Protein AF-A0A8J8ABH1-F1 (afdb_monomer_lite)

Radius of gyration: 17.3 Å; chains: 1; bounding box: 43×30×52 Å

Sequence (176 aa):
MVTNGGQYSLLEALLETPVPKLPVYLRQYRSQWDYTLGMSARYMHPLHEFNLDVFVRRVLNRLYLSESMVSRAEVPEDFESHEFFRVCLVSKEDIFLFKSITSMERVRDVEDLIALVETGLDYGIIIQELENQLSGDESLKDLIPLMMHRVGLLMEQIGTVKGLIHLREYLEENMG

Secondary structure (DSSP, 8-state):
-B-SHHHHHHHHHHHHS-BTTB----EEE--SS-SSS--EEEEE-SSSS-EEEEEBSEETTTEE--HHHHHT-B--GGGTT-SS----B--HHHHHHHHHHH--S-HHHHHHHHHHHHTT--HHHHHHHHHHHHHH-GGGGGGHHHHHHHHHHHHHHH---HHHHHHHHHHHHT--

pLDDT: mean 74.03, std 18.77, range [35.91, 97.56]

Foldseek 3Di:
DQADPVLVVVVVCVLCPQDVPWNWDDWDDDDPDPDDQKGWTWIAGPPDGDIDIDIHQAQVSAFGCDPLQVVQWAFPPVQPDDPRDGDTHTDLLVVLLSLLQPPPPDPVSLVSNLVSVVVPDDLVSNLVRVVVRCVVPVVNLVSLVSSLVSLVVNCVPPNDDVSSVVNNVSSVVSND

Structure (mmCIF, N/CA/C/O backbone):
data_AF-A0A8J8ABH1-F1
#
_entry.id   AF-A0A8J8ABH1-F1
#
loop_
_atom_site.group_PDB
_atom_site.id
_atom_site.type_symbol
_atom_site.label_atom_id
_atom_site.label_alt_id
_atom_site.label_comp_id
_atom_site.label_asym_id
_atom_site.label_entity_id
_atom_site.label_seq_id
_atom_site.pdbx_PDB_ins_code
_atom_site.Cartn_x
_atom_site.Cartn_y
_atom_site.Cartn_z
_atom_site.occupancy
_atom_site.B_iso_or_equiv
_atom_site.auth_seq_id
_atom_site.auth_comp_id
_atom_site.auth_asym_id
_atom_site.auth_atom_id
_atom_site.pdbx_PDB_model_num
ATOM 1 N N . MET A 1 1 ? 10.216 -4.978 -10.388 1.00 51.12 1 MET A N 1
ATOM 2 C CA . MET A 1 1 ? 11.001 -4.902 -9.137 1.00 51.12 1 MET A CA 1
ATOM 3 C C . MET A 1 1 ? 12.448 -4.555 -9.463 1.00 51.12 1 MET A C 1
ATOM 5 O O . MET A 1 1 ? 13.061 -5.271 -10.245 1.00 51.12 1 MET A O 1
ATOM 9 N N . VAL A 1 2 ? 12.976 -3.465 -8.896 1.00 54.38 2 VAL A N 1
ATOM 10 C CA . VAL A 1 2 ? 14.402 -3.096 -8.982 1.00 54.38 2 VAL A CA 1
ATOM 11 C C . VAL A 1 2 ? 15.119 -3.692 -7.772 1.00 54.38 2 VAL A C 1
ATOM 13 O O . VAL A 1 2 ? 14.764 -3.401 -6.632 1.00 54.38 2 VAL A O 1
ATOM 16 N N . THR A 1 3 ? 16.101 -4.558 -8.007 1.00 53.03 3 THR A N 1
ATOM 17 C CA . THR A 1 3 ? 16.731 -5.391 -6.964 1.00 53.03 3 THR A CA 1
ATOM 18 C C . THR A 1 3 ? 18.148 -4.954 -6.592 1.00 53.03 3 THR A C 1
ATOM 20 O O . THR A 1 3 ? 18.649 -5.330 -5.527 1.00 53.03 3 THR A O 1
ATOM 23 N N . ASN A 1 4 ? 18.795 -4.146 -7.438 1.00 60.09 4 ASN A N 1
ATOM 24 C CA . ASN A 1 4 ? 20.172 -3.693 -7.256 1.00 60.09 4 ASN A CA 1
ATOM 25 C C . ASN A 1 4 ? 20.439 -2.330 -7.926 1.00 60.09 4 ASN A C 1
ATOM 27 O O . ASN A 1 4 ? 19.623 -1.834 -8.703 1.00 60.09 4 ASN A O 1
ATOM 31 N N . GLY A 1 5 ? 21.604 -1.744 -7.627 1.00 54.66 5 GLY A N 1
ATOM 32 C CA . GLY A 1 5 ? 22.008 -0.426 -8.128 1.00 54.66 5 GLY A CA 1
ATOM 33 C C . GLY A 1 5 ? 22.188 -0.350 -9.649 1.00 54.66 5 GLY A C 1
ATOM 34 O O . GLY A 1 5 ? 21.877 0.677 -10.233 1.00 54.66 5 GLY A O 1
ATOM 35 N N . GLY A 1 6 ? 22.599 -1.436 -10.311 1.00 62.19 6 GLY A N 1
ATOM 36 C CA . GLY A 1 6 ? 22.716 -1.469 -11.775 1.00 62.19 6 GLY A CA 1
ATOM 37 C C . GLY A 1 6 ? 21.355 -1.406 -12.473 1.00 62.19 6 GLY A C 1
ATOM 38 O O . GLY A 1 6 ? 21.172 -0.628 -13.404 1.00 62.19 6 GLY A O 1
ATOM 39 N N . GLN A 1 7 ? 20.370 -2.162 -11.977 1.00 58.69 7 GLN A N 1
ATOM 40 C CA . GLN A 1 7 ? 18.984 -2.076 -12.452 1.00 58.69 7 GLN A CA 1
ATOM 41 C C . GLN A 1 7 ? 18.374 -0.698 -12.185 1.00 58.69 7 GLN A C 1
ATOM 43 O O . GLN A 1 7 ? 17.590 -0.215 -12.997 1.00 58.69 7 GLN A O 1
ATOM 48 N N . TYR A 1 8 ? 18.742 -0.061 -11.070 1.00 60.28 8 TYR A N 1
ATOM 49 C CA . TYR A 1 8 ? 18.328 1.307 -10.781 1.00 60.28 8 TYR A CA 1
ATOM 50 C C . TYR A 1 8 ? 18.911 2.292 -11.788 1.00 60.28 8 TYR A C 1
ATOM 52 O O . TYR A 1 8 ? 18.138 3.011 -12.399 1.00 60.28 8 TYR A O 1
ATOM 60 N N . SER A 1 9 ? 20.229 2.293 -12.009 1.00 60.75 9 SER A N 1
ATOM 61 C CA . SER A 1 9 ? 20.864 3.194 -12.979 1.00 60.75 9 SER A CA 1
ATOM 62 C C . SER A 1 9 ? 20.337 2.989 -14.395 1.00 60.75 9 SER A C 1
ATOM 64 O O . SER A 1 9 ? 20.240 3.935 -15.167 1.00 60.75 9 SER A O 1
ATOM 66 N N . LEU A 1 10 ? 19.951 1.762 -14.742 1.00 62.69 10 LEU A N 1
ATOM 67 C CA . LEU A 1 10 ? 19.335 1.476 -16.028 1.00 62.69 10 LEU A CA 1
ATOM 68 C C . LEU A 1 10 ? 17.893 1.978 -16.110 1.00 62.69 10 LEU A C 1
ATOM 70 O O . LEU A 1 10 ? 17.518 2.565 -17.117 1.00 62.69 10 LEU A O 1
ATOM 74 N N . LEU A 1 11 ? 17.096 1.791 -15.057 1.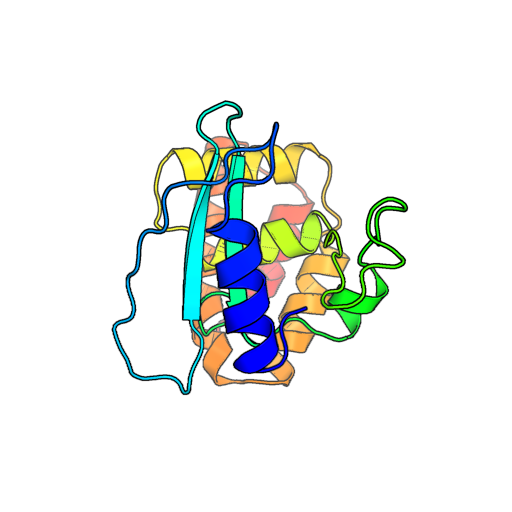00 62.41 11 LEU A N 1
ATOM 75 C CA . LEU A 1 11 ? 15.748 2.351 -14.975 1.00 62.41 11 LEU A CA 1
ATOM 76 C C . LEU A 1 11 ? 15.784 3.885 -14.966 1.00 62.41 11 LEU A C 1
ATOM 78 O O . LEU A 1 11 ? 15.003 4.521 -15.655 1.00 62.41 11 LEU A O 1
ATOM 82 N N . GLU A 1 12 ? 16.708 4.473 -14.217 1.00 59.22 12 GLU A N 1
ATOM 83 C CA . GLU A 1 12 ? 17.009 5.902 -14.192 1.00 59.22 12 GLU A CA 1
ATOM 84 C C . GLU A 1 12 ? 17.369 6.380 -15.598 1.00 59.22 12 GLU A C 1
ATOM 86 O O . GLU A 1 12 ? 16.707 7.277 -16.099 1.00 59.22 12 GLU A O 1
ATOM 91 N N . ALA A 1 13 ? 18.298 5.717 -16.290 1.00 61.91 13 ALA A N 1
ATOM 92 C CA . ALA A 1 13 ? 18.628 6.038 -17.673 1.00 61.91 13 ALA A CA 1
ATOM 93 C C . ALA A 1 13 ? 17.425 5.890 -18.616 1.00 61.91 13 ALA A C 1
ATOM 95 O O . ALA A 1 13 ? 17.228 6.745 -19.466 1.00 61.91 13 ALA A O 1
ATOM 96 N N . LEU A 1 14 ? 16.591 4.858 -18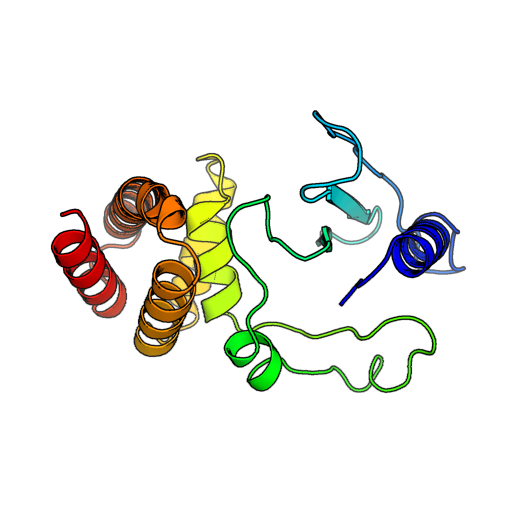.477 1.00 59.28 14 LEU A N 1
ATOM 97 C CA . LEU A 1 14 ? 15.385 4.666 -19.293 1.00 59.28 14 LEU A CA 1
ATOM 98 C C . LEU A 1 14 ? 14.327 5.749 -19.050 1.00 59.28 14 LEU A C 1
ATOM 100 O O . LEU A 1 14 ? 13.688 6.197 -19.996 1.00 59.28 14 LEU A O 1
ATOM 104 N N . LEU A 1 15 ? 14.147 6.163 -17.795 1.00 55.59 15 LEU A N 1
ATOM 105 C CA . LEU A 1 15 ? 13.189 7.195 -17.398 1.00 55.59 15 LEU A CA 1
ATOM 106 C C . LEU A 1 15 ? 13.722 8.615 -17.637 1.00 55.59 15 LEU A C 1
ATOM 108 O O . LEU A 1 15 ? 12.928 9.538 -17.748 1.00 55.59 15 LEU A O 1
ATOM 112 N N . GLU A 1 16 ? 15.042 8.805 -17.694 1.00 54.03 16 GLU A N 1
ATOM 113 C CA . GLU A 1 16 ? 15.710 10.088 -17.955 1.00 54.03 16 GLU A CA 1
ATOM 114 C C . GLU A 1 16 ? 16.199 10.229 -19.402 1.00 54.03 16 GLU A C 1
ATOM 116 O O . GLU A 1 16 ? 16.705 11.289 -19.772 1.00 54.03 16 GLU A O 1
ATOM 121 N N . THR A 1 17 ? 16.062 9.196 -20.237 1.00 51.41 17 THR A N 1
ATOM 122 C CA . THR A 1 17 ? 16.310 9.272 -21.681 1.00 51.41 17 THR A CA 1
ATOM 123 C C . THR A 1 17 ? 14.984 9.561 -22.376 1.00 51.41 17 THR A C 1
ATOM 125 O O . THR A 1 17 ? 14.008 8.851 -22.131 1.00 51.41 17 THR A O 1
ATOM 128 N N . PRO A 1 18 ? 14.900 10.559 -23.273 1.00 47.12 18 PRO A N 1
ATOM 129 C CA . PRO A 1 18 ? 13.662 10.837 -23.974 1.00 47.12 18 PRO A CA 1
ATOM 130 C C . PRO A 1 18 ? 13.402 9.674 -24.929 1.00 47.12 18 PRO A C 1
ATOM 132 O O . PRO A 1 18 ? 14.052 9.565 -25.970 1.00 47.12 18 PRO A O 1
ATOM 135 N N . VAL A 1 19 ? 12.451 8.802 -24.601 1.00 48.34 19 VAL A N 1
ATOM 136 C CA . VAL A 1 19 ? 11.927 7.854 -25.582 1.00 48.34 19 VAL A CA 1
ATOM 137 C C . VAL A 1 19 ? 11.114 8.682 -26.581 1.00 48.34 19 VAL A C 1
ATOM 139 O O . VAL A 1 19 ? 10.206 9.412 -26.164 1.00 48.34 19 VAL A O 1
ATOM 142 N N . PRO A 1 20 ? 11.411 8.638 -27.893 1.00 40.41 20 PRO A N 1
ATOM 143 C CA . PRO A 1 20 ? 10.617 9.363 -28.873 1.00 40.41 20 PRO A CA 1
ATOM 144 C C . PRO A 1 20 ? 9.143 8.959 -28.723 1.00 40.41 20 PRO A C 1
ATOM 146 O O . PRO A 1 20 ? 8.804 7.803 -28.958 1.00 40.41 20 PRO A O 1
ATOM 149 N N . LYS A 1 21 ? 8.293 9.931 -28.348 1.00 38.44 21 LYS A N 1
ATOM 150 C CA . LYS A 1 21 ? 6.838 9.851 -28.059 1.00 38.44 21 LYS A CA 1
ATOM 151 C C . LYS A 1 21 ? 6.389 9.633 -26.603 1.00 38.44 21 LYS A C 1
ATOM 153 O O . LYS A 1 21 ? 5.189 9.727 -26.374 1.00 38.44 21 LYS A O 1
ATOM 158 N N . LEU A 1 22 ? 7.278 9.453 -25.626 1.00 40.41 22 LEU A N 1
ATOM 159 C CA . LEU A 1 22 ? 6.910 9.435 -24.198 1.00 40.41 22 LEU A CA 1
ATOM 160 C C . LEU A 1 22 ? 7.959 10.208 -23.383 1.00 40.41 22 LEU A C 1
ATOM 162 O O . LEU A 1 22 ? 8.932 9.621 -22.909 1.00 40.41 22 LEU A O 1
ATOM 166 N N . PRO A 1 23 ? 7.833 11.540 -23.262 1.00 42.53 23 PRO A N 1
ATOM 167 C CA . PRO A 1 23 ? 8.753 12.319 -22.447 1.00 42.53 23 PRO A CA 1
ATOM 168 C C . PRO A 1 23 ? 8.468 12.041 -20.968 1.00 42.53 23 PRO A C 1
ATOM 170 O O . PRO A 1 23 ? 7.523 12.582 -20.418 1.00 42.53 23 PRO A O 1
ATOM 173 N N . VAL A 1 24 ? 9.271 11.229 -20.286 1.00 44.09 24 VAL A N 1
ATOM 174 C CA . VAL A 1 24 ? 9.255 11.184 -18.816 1.00 44.09 24 VAL A CA 1
ATOM 175 C C . VAL A 1 24 ? 10.287 12.201 -18.328 1.00 44.09 24 VAL A C 1
ATOM 177 O O . VAL A 1 24 ? 11.474 11.974 -18.490 1.00 44.09 24 VAL A O 1
ATOM 180 N N . TYR A 1 25 ? 9.866 13.345 -17.772 1.00 46.00 25 TYR A N 1
ATOM 181 C CA . TYR A 1 25 ? 10.799 14.316 -17.179 1.00 46.00 25 TYR A CA 1
ATOM 182 C C . TYR A 1 25 ? 10.164 15.155 -16.068 1.00 46.00 25 TYR A C 1
ATOM 184 O O . TYR A 1 25 ? 9.506 16.157 -16.328 1.00 46.00 25 TYR A O 1
ATOM 192 N N . LEU A 1 26 ? 10.472 14.783 -14.824 1.00 41.22 26 LEU A N 1
ATOM 193 C CA . LEU A 1 26 ? 11.091 15.645 -13.807 1.00 41.22 26 LEU A CA 1
ATOM 194 C C . LEU A 1 26 ? 11.395 14.747 -12.603 1.00 41.22 26 LEU A C 1
ATOM 196 O O . LEU A 1 26 ? 10.479 14.321 -11.902 1.00 41.22 26 LEU A O 1
ATOM 200 N N . ARG A 1 27 ? 12.673 14.453 -12.359 1.00 44.03 27 ARG A N 1
ATOM 201 C CA . ARG A 1 27 ? 13.108 13.722 -11.167 1.00 44.03 27 ARG A CA 1
ATOM 202 C C . ARG A 1 27 ? 13.303 14.706 -10.021 1.00 44.03 27 ARG A C 1
ATOM 204 O O . ARG A 1 27 ? 14.207 15.537 -10.063 1.00 44.03 27 ARG A O 1
ATOM 211 N N . GLN A 1 28 ? 12.481 14.612 -8.979 1.00 41.34 28 GLN A N 1
ATOM 212 C CA . GLN A 1 28 ? 12.754 15.313 -7.721 1.00 41.34 28 GLN A CA 1
ATOM 213 C C . GLN A 1 28 ? 13.451 14.370 -6.744 1.00 41.34 28 GLN A C 1
ATOM 215 O O . GLN A 1 28 ? 12.859 13.418 -6.240 1.00 41.34 28 GLN A O 1
ATOM 220 N N . TYR A 1 29 ? 14.725 14.652 -6.473 1.00 42.88 29 TYR A N 1
ATOM 221 C CA . TYR A 1 29 ? 15.512 13.957 -5.462 1.00 42.88 29 TYR A CA 1
ATOM 222 C C . TYR A 1 29 ? 15.246 14.544 -4.071 1.00 42.88 29 TYR A C 1
ATOM 224 O O . TYR A 1 29 ? 15.415 15.745 -3.851 1.00 42.88 29 TYR A O 1
ATOM 232 N N . ARG A 1 30 ? 14.899 13.688 -3.107 1.00 40.16 30 ARG A N 1
ATOM 233 C CA . ARG A 1 30 ? 15.156 13.926 -1.680 1.00 40.16 30 ARG A CA 1
ATOM 234 C C . ARG A 1 30 ? 15.658 12.630 -1.053 1.00 40.16 30 ARG A C 1
ATOM 236 O O . ARG A 1 30 ? 14.886 11.873 -0.479 1.00 40.16 30 ARG A O 1
ATOM 243 N N . SER A 1 31 ? 16.958 12.378 -1.159 1.00 40.31 31 SER A N 1
ATOM 244 C CA . SER A 1 31 ? 17.627 11.503 -0.197 1.00 40.31 31 SER A CA 1
ATOM 245 C C . SER A 1 31 ? 18.017 12.331 1.015 1.00 40.31 31 SER A C 1
ATOM 247 O O . SER A 1 31 ? 18.562 13.425 0.856 1.00 40.31 31 SER A O 1
ATOM 249 N N . GLN A 1 32 ? 17.759 11.813 2.211 1.00 35.91 32 GLN A N 1
ATOM 250 C CA . GLN A 1 32 ? 18.436 12.309 3.403 1.00 35.91 32 GLN A CA 1
ATOM 251 C C . GLN A 1 32 ? 19.649 11.452 3.785 1.00 35.91 32 GLN A C 1
ATOM 253 O O . GLN A 1 32 ? 20.421 11.912 4.612 1.00 35.91 32 GLN A O 1
ATOM 258 N N . TRP A 1 33 ? 19.866 10.265 3.196 1.00 36.88 33 TRP A N 1
ATOM 259 C CA . TRP A 1 33 ? 20.915 9.341 3.650 1.00 36.88 33 TRP A CA 1
ATOM 260 C C . TRP A 1 33 ? 21.452 8.435 2.531 1.00 36.88 33 TRP A C 1
ATOM 262 O O . TRP A 1 33 ? 20.698 7.912 1.709 1.00 36.88 33 TRP A O 1
ATOM 272 N N . ASP A 1 34 ? 22.775 8.264 2.514 1.00 40.25 34 ASP A N 1
ATOM 273 C CA . ASP A 1 34 ? 23.539 7.464 1.554 1.00 40.25 34 ASP A CA 1
ATOM 274 C C . ASP A 1 34 ? 23.037 6.013 1.429 1.00 40.25 34 ASP A C 1
ATOM 276 O O . ASP A 1 34 ? 23.066 5.236 2.383 1.00 40.25 34 ASP A O 1
ATOM 280 N N . TYR A 1 35 ? 22.625 5.663 0.207 1.00 44.38 35 TYR A N 1
ATOM 281 C CA . TYR A 1 35 ? 22.669 4.363 -0.486 1.00 44.38 35 TYR A CA 1
ATOM 282 C C . TYR A 1 35 ? 22.229 3.046 0.183 1.00 44.38 35 TYR A C 1
ATOM 284 O O . TYR A 1 35 ? 22.158 2.041 -0.522 1.00 44.38 35 TYR A O 1
ATOM 292 N N . THR A 1 36 ? 21.882 2.980 1.468 1.00 41.22 36 THR A N 1
ATOM 293 C CA . THR A 1 36 ? 21.749 1.675 2.148 1.00 41.22 36 THR A CA 1
ATOM 294 C C . THR A 1 36 ? 20.366 1.313 2.676 1.00 41.22 36 THR A C 1
ATOM 296 O O . THR A 1 36 ? 20.160 0.140 2.972 1.00 41.22 36 THR A O 1
ATOM 299 N N . LEU A 1 37 ? 19.383 2.220 2.744 1.00 41.59 37 LEU A N 1
ATOM 300 C CA . LEU A 1 37 ? 18.121 1.917 3.456 1.00 41.59 37 LEU A CA 1
ATOM 301 C C . LEU A 1 37 ? 16.823 2.293 2.719 1.00 41.59 37 LEU A C 1
ATOM 303 O O . LEU A 1 37 ? 15.751 2.313 3.310 1.00 41.59 37 LEU A O 1
ATOM 307 N N . GLY A 1 38 ? 16.888 2.492 1.405 1.00 47.97 38 GLY A N 1
ATOM 308 C CA . GLY A 1 38 ? 15.713 2.734 0.564 1.00 47.97 38 GLY A CA 1
ATOM 309 C C . GLY A 1 38 ? 15.729 4.135 -0.032 1.00 47.97 38 GLY A C 1
ATOM 310 O O . GLY A 1 38 ? 15.853 5.137 0.667 1.00 47.97 38 GLY A O 1
ATOM 311 N N . MET A 1 39 ? 15.625 4.194 -1.356 1.00 49.22 39 MET A N 1
ATOM 312 C CA . MET A 1 39 ? 15.531 5.436 -2.117 1.00 49.22 39 MET A CA 1
ATOM 313 C C . MET A 1 39 ? 14.126 5.528 -2.706 1.00 49.22 39 MET A C 1
ATOM 315 O O . MET A 1 39 ? 13.607 4.527 -3.199 1.00 49.22 39 MET A O 1
ATOM 319 N N . SER A 1 40 ? 13.529 6.719 -2.637 1.00 51.97 40 SER A N 1
ATOM 320 C CA . SER A 1 40 ? 12.286 7.046 -3.337 1.00 51.97 40 SER A CA 1
ATOM 321 C C . SER A 1 40 ? 12.584 8.079 -4.419 1.00 51.97 40 SER A C 1
ATOM 323 O O . SER A 1 40 ? 13.291 9.059 -4.173 1.00 51.97 40 SER A O 1
ATOM 325 N N . ALA A 1 41 ? 12.090 7.838 -5.629 1.00 54.25 41 ALA A N 1
ATOM 326 C CA . ALA A 1 41 ? 12.175 8.782 -6.736 1.00 54.25 41 ALA A CA 1
ATOM 327 C C . ALA A 1 41 ? 10.779 8.986 -7.313 1.00 54.25 41 ALA A C 1
ATOM 329 O O . ALA A 1 41 ? 10.107 8.006 -7.632 1.00 54.25 41 ALA A O 1
ATOM 330 N N . ARG A 1 42 ? 10.372 10.253 -7.438 1.00 56.28 42 ARG A N 1
ATOM 331 C CA . ARG A 1 42 ? 9.125 10.642 -8.093 1.00 56.28 42 ARG A CA 1
ATOM 332 C C . ARG A 1 42 ? 9.416 11.146 -9.498 1.00 56.28 42 ARG A C 1
ATOM 334 O O . ARG A 1 42 ? 10.237 12.054 -9.651 1.00 56.28 42 ARG A O 1
ATOM 341 N N . TYR A 1 43 ? 8.710 10.598 -10.479 1.00 54.94 43 TYR A N 1
ATOM 342 C CA . TYR A 1 43 ? 8.729 11.054 -11.869 1.00 54.94 43 TYR A CA 1
ATOM 343 C C . TYR A 1 43 ? 7.371 11.643 -12.235 1.00 54.94 43 TYR A C 1
ATOM 345 O O . TYR A 1 43 ? 6.346 11.053 -11.903 1.00 54.94 43 TYR A O 1
ATOM 353 N N . MET A 1 44 ? 7.371 12.782 -12.926 1.00 54.81 44 MET A N 1
ATOM 354 C CA . MET A 1 44 ? 6.167 13.445 -13.433 1.00 54.81 44 MET A CA 1
ATOM 355 C C . MET A 1 44 ? 6.144 13.378 -14.964 1.00 54.81 44 MET A C 1
ATOM 357 O O . MET A 1 44 ? 7.156 13.675 -15.606 1.00 54.81 44 MET A O 1
ATOM 361 N N . HIS A 1 45 ? 5.007 12.991 -15.551 1.00 53.81 45 HIS A N 1
ATOM 362 C CA . HIS A 1 45 ? 4.820 13.015 -17.003 1.00 53.81 45 HIS A CA 1
ATOM 363 C C . HIS A 1 45 ? 4.247 14.381 -17.449 1.00 53.81 45 HIS A C 1
ATOM 365 O O . HIS A 1 45 ? 3.253 14.838 -16.895 1.00 53.81 45 HIS A O 1
ATOM 371 N N . PRO A 1 46 ? 4.833 15.066 -18.447 1.00 54.16 46 PRO A N 1
ATOM 372 C CA . PRO A 1 46 ? 4.418 16.399 -18.876 1.00 54.16 46 PRO A CA 1
ATOM 373 C C . PRO A 1 46 ? 3.194 16.397 -19.808 1.00 54.16 46 PRO A C 1
ATOM 375 O O . PRO A 1 46 ? 2.610 17.453 -20.024 1.00 54.16 46 PRO A O 1
ATOM 378 N N . LEU A 1 47 ? 2.801 15.244 -20.376 1.00 49.97 47 LEU A N 1
ATOM 379 C CA . LEU A 1 47 ? 1.640 15.128 -21.283 1.00 49.97 47 LEU A CA 1
ATOM 380 C C . LEU A 1 47 ? 0.449 14.357 -20.683 1.00 49.97 47 LEU A C 1
ATOM 382 O O . LEU A 1 47 ? -0.610 14.305 -21.302 1.00 49.97 47 LEU A O 1
ATOM 386 N N . HIS A 1 48 ? 0.610 13.745 -19.506 1.00 53.38 48 HIS A N 1
ATOM 387 C CA . HIS A 1 48 ? -0.415 12.926 -18.850 1.00 53.38 48 HIS A CA 1
ATOM 388 C C . HIS A 1 48 ? -0.319 13.114 -17.335 1.00 53.38 48 HIS A C 1
ATOM 390 O O . HIS A 1 48 ? 0.780 13.236 -16.804 1.00 53.38 48 HIS A O 1
ATOM 396 N N . GLU A 1 49 ? -1.449 13.108 -16.636 1.00 52.16 49 GLU A N 1
ATOM 397 C CA . GLU A 1 49 ? -1.509 13.307 -15.184 1.00 52.16 49 GLU A CA 1
ATOM 398 C C . GLU A 1 49 ? -1.161 12.020 -14.417 1.00 52.16 49 GLU A C 1
ATOM 400 O O . GLU A 1 49 ? -1.998 11.458 -13.718 1.00 52.16 49 GLU A O 1
ATOM 405 N N . PHE A 1 50 ? 0.070 11.516 -14.543 1.00 50.50 50 PHE A N 1
ATOM 406 C CA . PHE A 1 50 ? 0.524 10.408 -13.698 1.00 50.50 50 PHE A CA 1
ATOM 407 C C . PHE A 1 50 ? 1.902 10.663 -13.087 1.00 50.50 50 PHE A C 1
ATOM 409 O O . PHE A 1 50 ? 2.780 11.289 -13.686 1.00 50.50 50 PHE A O 1
ATOM 416 N N . ASN A 1 51 ? 2.065 10.167 -11.858 1.00 58.28 51 ASN A N 1
ATOM 417 C CA . ASN A 1 51 ? 3.322 10.160 -11.124 1.00 58.28 51 ASN A CA 1
ATOM 418 C C . ASN A 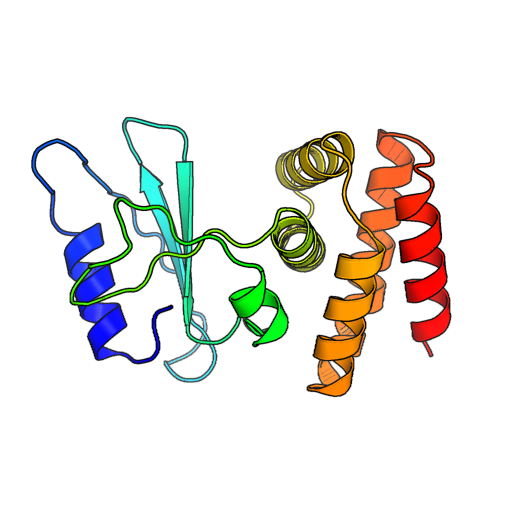1 51 ? 3.784 8.712 -10.941 1.00 58.28 51 ASN A C 1
ATOM 420 O O . ASN A 1 51 ? 2.966 7.840 -10.657 1.00 58.28 51 ASN A O 1
ATOM 424 N N . LEU A 1 52 ? 5.086 8.467 -11.067 1.00 62.16 52 LEU A N 1
ATOM 425 C CA . LEU A 1 52 ? 5.692 7.176 -10.734 1.00 62.16 52 LEU A CA 1
ATOM 426 C C . LEU A 1 52 ? 6.522 7.332 -9.467 1.00 62.16 52 LEU A C 1
ATOM 428 O O . LEU A 1 52 ? 7.421 8.173 -9.443 1.00 62.16 52 LEU A O 1
ATOM 432 N N . ASP A 1 53 ? 6.256 6.502 -8.460 1.00 60.38 53 ASP A N 1
ATOM 433 C CA . ASP A 1 53 ? 7.111 6.366 -7.284 1.00 60.38 53 ASP A CA 1
ATOM 434 C C . ASP A 1 53 ? 7.920 5.059 -7.396 1.00 60.38 53 ASP A C 1
ATOM 436 O O . ASP A 1 53 ? 7.362 3.964 -7.482 1.00 60.38 53 ASP A O 1
ATOM 440 N N . VAL A 1 54 ? 9.252 5.170 -7.426 1.00 64.19 54 VAL A N 1
ATOM 441 C CA . VAL A 1 54 ? 10.170 4.020 -7.517 1.00 64.19 54 VAL A CA 1
ATOM 442 C C . VAL A 1 54 ? 10.802 3.756 -6.159 1.00 64.19 54 VAL A C 1
ATOM 444 O O . VAL A 1 54 ? 11.391 4.659 -5.566 1.00 64.19 54 VAL A O 1
ATOM 447 N N . PHE A 1 55 ? 10.734 2.502 -5.711 1.00 62.88 55 PHE A N 1
ATOM 448 C CA . PHE A 1 55 ? 11.280 2.048 -4.436 1.00 62.88 55 PHE A CA 1
ATOM 449 C C . PHE A 1 55 ? 12.259 0.889 -4.630 1.00 62.88 55 PHE A C 1
ATOM 451 O O . PHE A 1 55 ? 12.025 -0.014 -5.436 1.00 62.88 55 PHE A O 1
ATOM 458 N N . VAL A 1 56 ? 13.342 0.885 -3.850 1.00 59.84 56 VAL A N 1
ATOM 459 C CA . VAL A 1 56 ? 14.294 -0.234 -3.792 1.00 59.84 56 VAL A CA 1
ATOM 460 C C . VAL A 1 56 ? 14.083 -0.980 -2.480 1.00 59.84 56 VAL A C 1
ATOM 462 O O . VAL A 1 56 ? 14.374 -0.443 -1.412 1.00 59.84 56 VAL A O 1
ATOM 465 N N . ARG A 1 57 ? 13.599 -2.225 -2.568 1.00 62.03 57 ARG A N 1
ATOM 466 C CA . ARG A 1 57 ? 13.317 -3.164 -1.457 1.00 62.03 57 ARG A CA 1
ATOM 467 C C . ARG A 1 57 ? 12.205 -2.753 -0.476 1.00 62.03 57 ARG A C 1
ATOM 469 O O . ARG A 1 57 ? 11.425 -3.619 -0.097 1.00 62.03 57 ARG A O 1
ATOM 476 N N . ARG A 1 58 ? 12.116 -1.478 -0.078 1.00 66.75 58 ARG A N 1
ATOM 477 C CA . ARG A 1 58 ? 11.126 -0.957 0.883 1.00 66.75 58 ARG A CA 1
ATOM 478 C C . ARG A 1 58 ? 10.344 0.228 0.325 1.00 66.75 58 ARG A C 1
ATOM 480 O O . ARG A 1 58 ? 10.944 1.163 -0.203 1.00 66.75 58 ARG A O 1
ATOM 487 N N . VAL A 1 59 ? 9.034 0.242 0.541 1.00 67.44 59 VAL A N 1
ATOM 488 C CA . VAL A 1 59 ? 8.154 1.388 0.285 1.00 67.44 59 VAL A CA 1
ATOM 489 C C . VAL A 1 59 ? 8.306 2.394 1.431 1.00 67.44 59 VAL A C 1
ATOM 491 O O . VAL A 1 59 ? 8.073 2.064 2.593 1.00 67.44 59 VAL A O 1
ATOM 494 N N . LEU A 1 60 ? 8.775 3.608 1.106 1.00 64.81 60 LEU A N 1
ATOM 495 C CA . LEU A 1 60 ? 9.129 4.686 2.053 1.00 64.81 60 LEU A CA 1
ATOM 496 C C . LEU A 1 60 ? 9.953 4.253 3.285 1.00 64.81 60 LEU A C 1
ATOM 498 O O . LEU A 1 60 ? 9.806 4.824 4.362 1.00 64.81 60 LEU A O 1
ATOM 502 N N . ASN A 1 61 ? 10.844 3.266 3.141 1.00 62.94 61 ASN A N 1
ATOM 503 C CA . ASN A 1 61 ? 11.628 2.712 4.257 1.00 62.94 61 ASN A CA 1
ATOM 504 C C . ASN A 1 61 ? 10.759 2.185 5.426 1.00 62.94 61 ASN A C 1
ATOM 506 O O . ASN A 1 61 ? 11.185 2.186 6.579 1.00 62.94 61 ASN A O 1
ATOM 510 N N . ARG A 1 62 ? 9.526 1.759 5.132 1.00 73.56 62 ARG A N 1
ATOM 511 C CA . ARG A 1 62 ? 8.606 1.161 6.103 1.00 73.56 62 ARG A CA 1
ATOM 512 C C . ARG A 1 62 ? 8.233 -0.243 5.636 1.00 73.56 62 ARG A C 1
ATOM 514 O O . ARG A 1 62 ? 8.864 -1.202 6.055 1.00 73.56 62 ARG A O 1
ATOM 521 N N . LEU A 1 63 ? 7.289 -0.355 4.706 1.00 81.88 63 LEU A N 1
ATOM 522 C CA . LEU A 1 63 ? 6.772 -1.646 4.251 1.00 81.88 63 LEU A CA 1
ATOM 523 C C . LEU A 1 63 ? 7.681 -2.327 3.226 1.00 81.88 63 LEU A C 1
ATOM 525 O O . LEU A 1 63 ? 8.358 -1.666 2.435 1.00 81.88 63 LEU A O 1
ATOM 529 N N . TYR A 1 64 ? 7.642 -3.654 3.197 1.00 82.38 64 TYR A N 1
ATOM 530 C CA . TYR A 1 64 ? 8.332 -4.491 2.220 1.00 82.38 64 TYR A CA 1
ATOM 531 C C . TYR A 1 64 ? 7.367 -4.927 1.120 1.00 82.38 64 TYR A C 1
ATOM 533 O O . TYR A 1 64 ? 6.188 -5.157 1.374 1.00 82.38 64 TYR A O 1
ATOM 541 N N . LEU A 1 65 ? 7.869 -5.104 -0.102 1.00 82.38 65 LEU A N 1
ATOM 542 C CA . LEU A 1 65 ? 7.106 -5.800 -1.136 1.00 82.38 65 LEU A CA 1
ATOM 543 C C . LEU A 1 65 ? 7.167 -7.308 -0.845 1.00 82.38 65 LEU A C 1
ATOM 545 O O . LEU A 1 65 ? 8.168 -7.950 -1.164 1.00 82.38 65 LEU A O 1
ATOM 549 N N . SER A 1 66 ? 6.142 -7.847 -0.184 1.00 87.12 66 SER A N 1
ATOM 550 C CA . SER A 1 66 ? 6.123 -9.248 0.253 1.00 87.12 66 SER A CA 1
ATOM 551 C C . SER A 1 66 ? 5.889 -10.219 -0.909 1.00 87.12 66 SER A C 1
ATOM 553 O O . SER A 1 66 ? 5.362 -9.848 -1.960 1.00 87.12 66 SER A O 1
ATOM 555 N N . GLU A 1 67 ? 6.236 -11.496 -0.725 1.00 87.44 67 GLU A N 1
ATOM 556 C CA . GLU A 1 67 ? 5.906 -12.542 -1.706 1.00 87.44 67 GLU A CA 1
ATOM 557 C C . GLU A 1 67 ? 4.393 -12.664 -1.921 1.00 87.44 67 GLU A C 1
ATOM 559 O O . GLU A 1 67 ? 3.947 -12.898 -3.043 1.00 87.44 67 GLU A O 1
ATOM 564 N N . SER A 1 68 ? 3.606 -12.425 -0.866 1.00 91.56 68 SER A N 1
ATOM 565 C CA . SER A 1 68 ? 2.147 -12.389 -0.930 1.00 91.56 68 SER A CA 1
ATOM 566 C C . SER A 1 68 ? 1.687 -11.302 -1.909 1.00 91.56 68 SER A C 1
ATOM 568 O O . SER A 1 68 ? 0.968 -11.614 -2.861 1.00 91.56 68 SER A O 1
ATOM 570 N N . MET A 1 69 ? 2.185 -10.064 -1.766 1.00 90.62 69 MET A N 1
ATOM 571 C CA . MET A 1 69 ? 1.916 -8.958 -2.702 1.00 90.62 69 MET A CA 1
ATOM 572 C C . MET A 1 69 ? 2.319 -9.307 -4.134 1.00 90.62 69 MET A C 1
ATOM 574 O O . MET A 1 69 ? 1.563 -9.076 -5.072 1.00 90.62 69 MET A O 1
ATOM 578 N N . VAL A 1 70 ? 3.505 -9.895 -4.313 1.00 86.56 70 VAL A N 1
ATOM 579 C CA . VAL A 1 70 ? 4.005 -10.275 -5.642 1.00 86.56 70 VAL A CA 1
ATOM 580 C C . VAL A 1 70 ? 3.141 -11.362 -6.279 1.00 86.56 70 VAL A C 1
ATOM 582 O O . VAL A 1 70 ? 2.935 -11.325 -7.490 1.00 86.56 70 VAL A O 1
ATOM 585 N N . SER A 1 71 ? 2.636 -12.317 -5.497 1.00 90.38 71 SER A N 1
ATOM 586 C CA . SER A 1 71 ? 1.843 -13.434 -6.019 1.00 90.38 71 SER A CA 1
ATOM 587 C C . SER A 1 71 ? 0.460 -13.017 -6.525 1.00 90.38 71 SER A C 1
ATOM 589 O O . SER A 1 71 ? -0.040 -13.631 -7.464 1.00 90.38 71 SER A O 1
ATOM 591 N N . ARG A 1 72 ? -0.125 -11.953 -5.956 1.00 93.50 72 ARG A N 1
ATOM 592 C CA . ARG A 1 72 ? -1.394 -11.357 -6.415 1.00 93.50 72 ARG A CA 1
ATOM 593 C C . ARG A 1 72 ? -1.224 -10.194 -7.395 1.00 93.50 72 ARG A C 1
ATOM 595 O O . ARG A 1 72 ? -2.220 -9.633 -7.834 1.00 93.50 72 ARG A O 1
ATOM 602 N N . ALA A 1 73 ? 0.009 -9.797 -7.704 1.00 88.12 73 ALA A N 1
ATOM 603 C CA . ALA A 1 73 ? 0.259 -8.698 -8.624 1.00 88.12 73 ALA A CA 1
ATOM 604 C C . ALA A 1 73 ? 0.075 -9.145 -10.080 1.00 88.12 73 ALA A C 1
ATOM 606 O O . ALA A 1 73 ? 0.568 -10.197 -10.493 1.00 88.12 73 ALA A O 1
ATOM 607 N N . GLU A 1 74 ? -0.575 -8.305 -10.875 1.00 83.75 74 GLU A N 1
ATOM 608 C CA . GLU A 1 74 ? -0.782 -8.544 -12.300 1.00 83.75 74 GLU A CA 1
ATOM 609 C C . GLU A 1 74 ? 0.445 -8.087 -13.087 1.00 83.75 74 GLU A C 1
ATOM 611 O O . GLU A 1 74 ? 1.020 -7.030 -12.821 1.00 83.75 74 GLU A O 1
ATOM 616 N N . VAL A 1 75 ? 0.876 -8.875 -14.067 1.00 76.75 75 VAL A N 1
ATOM 617 C CA . VAL A 1 75 ? 1.903 -8.452 -15.023 1.00 76.75 75 VAL A CA 1
ATOM 618 C C . VAL A 1 75 ? 1.164 -8.053 -16.292 1.00 76.75 75 VAL A C 1
ATOM 620 O O . VAL A 1 75 ? 0.545 -8.922 -16.898 1.00 76.75 75 VAL A O 1
ATOM 623 N N . PRO A 1 76 ? 1.170 -6.772 -16.694 1.00 71.19 76 PRO A N 1
ATOM 624 C CA . PRO A 1 76 ? 0.539 -6.401 -17.951 1.00 71.19 76 PRO A CA 1
ATOM 625 C C . PRO A 1 76 ? 1.307 -7.032 -19.114 1.00 71.19 76 PRO A C 1
ATOM 627 O O . PRO A 1 76 ? 2.540 -7.017 -19.101 1.00 71.19 76 PRO A O 1
ATOM 630 N N . GLU A 1 77 ? 0.583 -7.527 -20.119 1.00 71.44 77 GLU A N 1
ATOM 631 C CA . GLU A 1 77 ? 1.144 -8.240 -21.280 1.00 71.44 77 GLU A CA 1
ATOM 632 C C . GLU A 1 77 ? 2.290 -7.455 -21.947 1.00 71.44 77 GLU A C 1
ATOM 634 O O . GLU A 1 77 ? 3.357 -8.004 -22.221 1.00 71.44 77 GLU A O 1
ATOM 639 N N . ASP A 1 78 ? 2.124 -6.133 -22.088 1.00 64.12 78 ASP A N 1
ATOM 640 C CA . ASP A 1 78 ? 3.118 -5.215 -22.668 1.00 64.12 78 ASP A CA 1
ATOM 641 C C . ASP A 1 78 ? 4.464 -5.183 -21.914 1.00 64.12 78 ASP A C 1
ATOM 643 O O . ASP A 1 78 ? 5.472 -4.701 -22.440 1.00 64.12 78 ASP A O 1
ATOM 647 N N . PHE A 1 79 ? 4.501 -5.683 -20.677 1.00 60.75 79 PHE A N 1
ATOM 648 C CA . PHE A 1 79 ? 5.672 -5.679 -19.804 1.00 60.75 79 PHE A CA 1
ATOM 649 C C . PHE A 1 79 ? 6.152 -7.079 -19.390 1.00 60.75 79 PHE A C 1
ATOM 651 O O . PHE A 1 79 ? 7.073 -7.180 -18.573 1.00 60.75 79 PHE A O 1
ATOM 658 N N . GLU A 1 80 ? 5.584 -8.154 -19.943 1.00 67.19 80 GLU A N 1
ATOM 659 C CA . GLU A 1 80 ? 5.951 -9.533 -19.584 1.00 67.19 80 GLU A CA 1
ATOM 660 C C . GLU A 1 80 ? 7.403 -9.890 -19.929 1.00 67.19 80 GLU A C 1
ATOM 662 O O . GLU A 1 80 ? 8.047 -10.650 -19.203 1.00 67.19 80 GLU A O 1
ATOM 667 N N . SER A 1 81 ? 7.942 -9.331 -21.016 1.00 65.69 81 SER A N 1
ATOM 668 C CA . SER A 1 81 ? 9.218 -9.758 -21.606 1.00 65.69 81 SER A CA 1
ATOM 669 C C . SER A 1 81 ? 10.321 -8.701 -21.561 1.00 65.69 81 SER A C 1
ATOM 671 O O . SER A 1 81 ? 11.233 -8.724 -22.390 1.00 65.69 81 SER A O 1
ATOM 673 N N . HIS A 1 82 ? 10.246 -7.735 -20.646 1.00 66.38 82 HIS A N 1
ATOM 674 C CA . HIS A 1 82 ? 11.245 -6.673 -20.614 1.00 66.38 82 HIS A CA 1
ATOM 675 C C . HIS A 1 82 ? 12.585 -7.167 -20.027 1.00 66.38 82 HIS A C 1
ATOM 677 O O . HIS A 1 82 ? 12.648 -7.684 -18.914 1.00 66.38 82 HIS A O 1
ATOM 683 N N . GLU A 1 83 ? 13.683 -6.969 -20.767 1.00 60.56 83 GLU A N 1
ATOM 684 C CA . GLU A 1 83 ? 15.016 -7.542 -20.485 1.00 60.56 83 GLU A CA 1
ATOM 685 C C . GLU A 1 83 ? 15.590 -7.130 -19.117 1.00 60.56 83 GLU A C 1
ATOM 687 O O . GLU A 1 83 ? 16.290 -7.893 -18.454 1.00 60.56 83 GLU A O 1
ATOM 692 N N . PHE A 1 84 ? 15.269 -5.915 -18.676 1.00 58.22 84 PHE A N 1
ATOM 693 C CA . PHE A 1 84 ? 15.928 -5.292 -17.526 1.00 58.22 84 PHE A CA 1
ATOM 694 C C . PHE A 1 84 ? 15.060 -5.108 -16.286 1.00 58.22 84 PHE A C 1
ATOM 696 O O . PHE A 1 84 ? 15.582 -4.881 -15.192 1.00 58.22 84 PHE A O 1
ATOM 703 N N . PHE A 1 85 ? 13.741 -5.178 -16.436 1.00 63.03 85 PHE A N 1
ATOM 704 C CA . PHE A 1 85 ? 12.812 -4.908 -15.351 1.00 63.03 85 PHE A CA 1
ATOM 705 C C . PHE A 1 85 ? 11.542 -5.724 -15.526 1.00 63.03 85 PHE A C 1
ATOM 707 O O . PHE A 1 85 ? 11.098 -5.974 -16.633 1.00 63.03 85 PHE A O 1
ATOM 714 N N . ARG A 1 86 ? 10.928 -6.093 -14.404 1.00 65.81 86 ARG A N 1
ATOM 715 C CA . ARG A 1 86 ? 9.567 -6.630 -14.370 1.00 65.81 86 ARG A CA 1
ATOM 716 C C . ARG A 1 86 ? 8.634 -5.540 -13.863 1.00 65.81 86 ARG A C 1
ATOM 718 O O . ARG A 1 86 ? 8.869 -5.031 -12.758 1.00 65.81 86 ARG A O 1
ATOM 725 N N . VAL A 1 87 ? 7.616 -5.186 -14.641 1.00 70.06 87 VAL A N 1
ATOM 726 C CA . VAL A 1 87 ? 6.530 -4.308 -14.187 1.00 70.06 87 VAL A CA 1
ATOM 727 C C . VAL A 1 87 ? 5.413 -5.193 -13.660 1.00 70.06 87 VAL A C 1
ATOM 729 O O . VAL A 1 87 ? 4.991 -6.124 -14.337 1.00 70.06 87 VAL A O 1
ATOM 732 N N . CYS A 1 88 ? 4.967 -4.915 -12.441 1.00 73.94 88 CYS A N 1
ATOM 733 C CA . CYS A 1 88 ? 3.791 -5.553 -11.871 1.00 73.94 88 CYS A CA 1
ATOM 734 C C . CYS A 1 88 ? 2.851 -4.458 -11.370 1.00 73.94 88 CYS A C 1
ATOM 736 O O . CYS A 1 88 ? 3.313 -3.483 -10.770 1.00 73.94 88 CYS A O 1
ATOM 738 N N . LEU A 1 89 ? 1.557 -4.641 -11.586 1.00 80.31 89 LEU A N 1
ATOM 739 C CA . LEU A 1 89 ? 0.492 -3.870 -10.970 1.00 80.31 89 LEU A CA 1
ATOM 740 C C . LEU A 1 89 ? 0.111 -4.575 -9.670 1.00 80.31 89 LEU A C 1
ATOM 742 O O . LEU A 1 89 ? -0.390 -5.696 -9.679 1.00 80.31 89 LEU A O 1
ATOM 746 N N . VAL A 1 90 ? 0.421 -3.942 -8.542 1.00 86.88 90 VAL A N 1
ATOM 747 C CA . VAL A 1 90 ? -0.017 -4.429 -7.230 1.00 86.88 90 VAL A CA 1
ATOM 748 C C . VAL A 1 90 ? -1.526 -4.237 -7.072 1.00 86.88 90 VAL A C 1
ATOM 750 O O . VAL A 1 90 ? -2.122 -3.387 -7.737 1.00 86.88 90 VAL A O 1
ATOM 753 N N . SER A 1 91 ? -2.136 -5.018 -6.183 1.00 91.38 91 SER A N 1
ATOM 754 C CA . SER A 1 91 ? -3.576 -4.938 -5.936 1.00 91.38 91 SER A CA 1
ATOM 755 C C . SER A 1 91 ? -3.981 -3.573 -5.369 1.00 91.38 91 SER A C 1
ATOM 757 O O . SER A 1 91 ? -3.184 -2.871 -4.740 1.00 91.38 91 SER A O 1
ATOM 759 N N . LYS A 1 92 ? -5.247 -3.194 -5.549 1.00 92.62 92 LYS A N 1
ATOM 760 C CA . LYS A 1 92 ? -5.808 -1.968 -4.958 1.00 92.62 92 LYS A CA 1
ATOM 761 C C . LYS A 1 92 ? -5.745 -1.983 -3.423 1.00 92.62 92 LYS A C 1
ATOM 763 O O . LYS A 1 92 ? -5.574 -0.929 -2.816 1.00 92.62 92 LYS A O 1
ATOM 768 N N . GLU A 1 93 ? -5.804 -3.164 -2.809 1.00 95.69 93 GLU A N 1
ATOM 769 C CA . GLU A 1 93 ? -5.611 -3.396 -1.377 1.00 95.69 93 GLU A CA 1
ATOM 770 C C . GLU A 1 93 ? -4.187 -3.034 -0.935 1.00 95.69 93 GLU A C 1
ATOM 772 O O . GLU A 1 93 ? -4.007 -2.321 0.052 1.00 95.69 93 GLU A O 1
ATOM 777 N N . ASP A 1 94 ? -3.174 -3.436 -1.706 1.00 91.5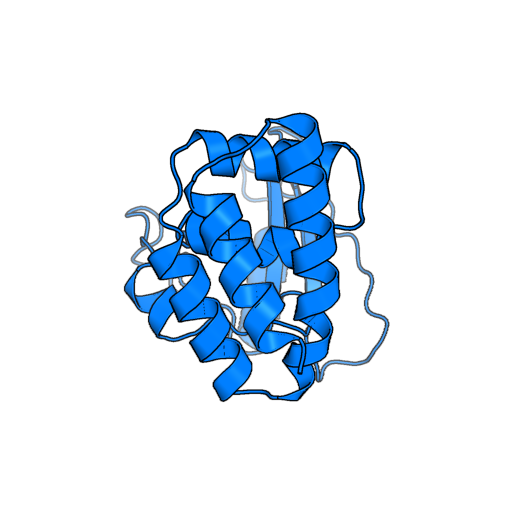6 94 ASP A N 1
ATOM 778 C CA . ASP A 1 94 ? -1.775 -3.083 -1.431 1.00 91.56 94 ASP A CA 1
ATOM 779 C C . ASP A 1 94 ? -1.527 -1.588 -1.617 1.00 91.56 94 ASP A C 1
ATOM 781 O O . ASP A 1 94 ? -0.836 -0.961 -0.814 1.00 91.56 94 ASP A O 1
ATOM 785 N N . ILE A 1 95 ? -2.127 -0.990 -2.653 1.00 88.62 95 ILE A N 1
ATOM 786 C CA . ILE A 1 95 ? -2.062 0.459 -2.882 1.00 88.62 95 ILE A CA 1
ATOM 787 C C . ILE A 1 95 ? -2.700 1.204 -1.707 1.00 88.62 95 ILE A C 1
ATOM 789 O O . ILE A 1 95 ? -2.122 2.185 -1.231 1.00 88.62 95 ILE A O 1
ATOM 793 N N . PHE A 1 96 ? -3.855 0.742 -1.220 1.00 92.62 96 PHE A N 1
ATOM 794 C CA . PHE A 1 96 ? -4.502 1.305 -0.038 1.00 92.62 96 PHE A CA 1
ATOM 795 C C . PHE A 1 96 ? -3.592 1.196 1.186 1.00 92.62 96 PHE A C 1
ATOM 797 O O . PHE A 1 96 ? -3.369 2.201 1.861 1.00 92.62 96 PHE A O 1
ATOM 804 N N . LEU A 1 97 ? -3.008 0.021 1.440 1.00 91.56 97 LEU A N 1
ATOM 805 C CA . LEU A 1 97 ? -2.094 -0.190 2.559 1.00 91.56 97 LEU A CA 1
ATOM 806 C C . LEU A 1 97 ? -0.893 0.763 2.480 1.00 91.56 97 LEU A C 1
ATOM 808 O O . LEU A 1 97 ? -0.633 1.495 3.435 1.00 91.56 97 LEU A O 1
ATOM 812 N N . PHE A 1 98 ? -0.219 0.845 1.329 1.00 86.12 98 PHE A N 1
ATOM 813 C CA . PHE A 1 98 ? 0.885 1.784 1.132 1.00 86.12 98 PHE A CA 1
ATOM 814 C C . PHE A 1 98 ? 0.443 3.225 1.387 1.00 86.12 98 PHE A C 1
ATOM 816 O O . PHE A 1 98 ? 1.004 3.887 2.259 1.00 86.12 98 PHE A O 1
ATOM 823 N N . LYS A 1 99 ? -0.608 3.701 0.708 1.00 85.19 99 LYS A N 1
ATOM 824 C CA . LYS A 1 99 ? -1.092 5.082 0.857 1.00 85.19 99 LYS A CA 1
ATOM 825 C C . LYS A 1 99 ? -1.547 5.392 2.281 1.00 85.19 99 LYS A C 1
ATOM 827 O O . LYS A 1 99 ? -1.314 6.507 2.743 1.00 85.19 99 LYS A O 1
ATOM 832 N N . SER A 1 100 ? -2.130 4.439 3.001 1.00 87.19 100 SER A N 1
ATOM 833 C CA . SER A 1 100 ? -2.551 4.639 4.390 1.00 87.19 100 SER A CA 1
ATOM 834 C C . SER A 1 100 ? -1.374 4.962 5.319 1.00 87.19 100 SER A C 1
ATOM 836 O O . SER A 1 100 ? -1.527 5.738 6.255 1.00 87.19 100 SER A O 1
ATOM 838 N N . ILE A 1 101 ? -0.176 4.457 5.015 1.00 80.88 101 ILE A N 1
ATOM 839 C CA . ILE A 1 101 ? 1.031 4.651 5.828 1.00 80.88 101 ILE A CA 1
ATOM 840 C C . ILE A 1 101 ? 1.888 5.816 5.326 1.00 80.88 101 ILE A C 1
ATOM 842 O O . ILE A 1 101 ? 2.529 6.512 6.113 1.00 80.88 101 ILE A O 1
ATOM 846 N N . THR A 1 102 ? 1.937 6.024 4.010 1.00 70.25 102 THR A N 1
ATOM 847 C CA . THR A 1 102 ? 2.882 6.951 3.373 1.00 70.25 102 THR A CA 1
ATOM 848 C C . THR A 1 102 ? 2.343 8.363 3.163 1.00 70.25 102 THR A C 1
ATOM 850 O O . THR A 1 102 ? 3.106 9.271 2.833 1.00 70.25 102 THR A O 1
ATOM 853 N N . SER A 1 103 ? 1.032 8.556 3.289 1.00 64.25 103 SER A N 1
ATOM 854 C CA . SER A 1 103 ? 0.383 9.842 3.019 1.00 64.25 103 SER A CA 1
ATOM 855 C C . SER A 1 103 ? 0.762 10.907 4.050 1.00 64.25 103 SER A C 1
ATOM 857 O O . SER A 1 103 ? 0.863 10.616 5.241 1.00 64.25 103 SER A O 1
ATOM 859 N N . MET A 1 104 ? 0.921 12.160 3.612 1.00 58.38 104 MET A N 1
ATOM 860 C CA . MET A 1 104 ? 1.372 13.299 4.433 1.00 58.38 104 MET A CA 1
ATOM 861 C C . MET A 1 104 ? 0.218 14.204 4.907 1.00 58.38 104 MET A C 1
ATOM 863 O O . MET A 1 104 ? 0.432 15.384 5.166 1.00 58.38 104 MET A O 1
ATOM 867 N N . GLU A 1 105 ? -1.009 13.681 4.967 1.00 61.06 105 GLU A N 1
ATOM 868 C CA . GLU A 1 105 ? -2.230 14.416 5.363 1.00 61.06 105 GLU A CA 1
ATOM 869 C C . GLU A 1 105 ? -2.564 15.576 4.428 1.00 61.06 105 GLU A C 1
ATOM 871 O O . GLU A 1 105 ? -3.210 16.551 4.806 1.00 61.06 105 GLU A O 1
ATOM 876 N N . ARG A 1 106 ? -2.155 15.475 3.163 1.00 60.62 106 ARG A N 1
ATOM 877 C CA . ARG A 1 106 ? -2.623 16.415 2.147 1.00 60.62 106 ARG A CA 1
ATOM 878 C C . ARG A 1 106 ? -4.051 16.039 1.778 1.00 60.62 106 ARG A C 1
ATOM 880 O O . ARG A 1 106 ? -4.367 14.857 1.713 1.00 60.62 106 ARG A O 1
ATOM 887 N N . VAL A 1 107 ? -4.884 17.033 1.466 1.00 61.97 107 VAL A N 1
ATOM 888 C CA . VAL A 1 107 ? -6.286 16.821 1.045 1.00 61.97 107 VAL A CA 1
ATOM 889 C C . VAL A 1 107 ? -6.383 15.751 -0.053 1.00 61.97 107 VAL A C 1
ATOM 891 O O . VAL A 1 107 ? -7.125 14.788 0.096 1.00 61.97 107 VAL A O 1
ATOM 894 N N . ARG A 1 108 ? -5.518 15.844 -1.072 1.00 70.25 108 ARG A N 1
ATOM 895 C CA . ARG A 1 108 ? -5.431 14.866 -2.170 1.00 70.25 108 ARG A CA 1
ATOM 896 C C . ARG A 1 108 ? -5.096 13.440 -1.725 1.00 70.25 108 ARG A C 1
ATOM 898 O O . ARG A 1 108 ? -5.551 12.490 -2.343 1.00 70.25 108 ARG A O 1
ATOM 905 N N . ASP A 1 109 ? -4.315 13.278 -0.658 1.00 76.12 109 ASP A N 1
ATOM 906 C CA . ASP A 1 109 ? -3.935 11.947 -0.181 1.00 76.12 109 ASP A CA 1
ATOM 907 C C . ASP A 1 109 ? -5.146 11.208 0.424 1.00 76.12 109 ASP A C 1
ATOM 909 O O . ASP A 1 109 ? -5.239 9.984 0.334 1.00 76.12 109 ASP A O 1
ATOM 913 N N . VAL A 1 110 ? -6.077 11.948 1.041 1.00 81.56 110 VAL A N 1
ATOM 914 C CA . VAL A 1 110 ? -7.314 11.383 1.600 1.00 81.56 110 VAL A CA 1
ATOM 915 C C . VAL A 1 110 ? -8.325 11.093 0.490 1.00 81.56 110 VAL A C 1
ATOM 917 O O . VAL A 1 110 ? -8.932 10.027 0.500 1.00 81.56 110 VAL A O 1
ATOM 920 N N . GLU A 1 111 ? -8.447 11.980 -0.501 1.00 8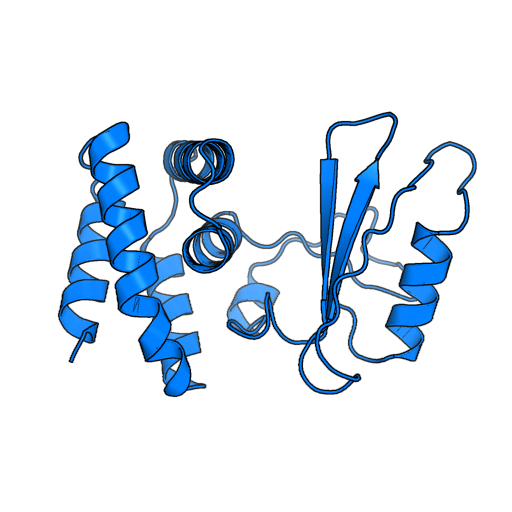4.69 111 GLU A N 1
ATOM 921 C CA . GLU A 1 111 ? -9.291 11.762 -1.687 1.00 84.69 111 GLU A CA 1
ATOM 922 C C . GLU A 1 111 ? -8.883 10.494 -2.461 1.00 84.69 111 GLU A C 1
ATOM 924 O O . GLU A 1 111 ? -9.745 9.698 -2.828 1.00 84.69 111 GLU A O 1
ATOM 929 N N . ASP A 1 112 ? -7.579 10.243 -2.631 1.00 85.31 112 ASP A N 1
ATOM 930 C CA . ASP A 1 112 ? -7.071 9.010 -3.253 1.00 85.31 112 ASP A CA 1
ATOM 931 C C . ASP A 1 112 ? -7.491 7.748 -2.478 1.00 85.31 112 ASP A C 1
ATOM 933 O O . ASP A 1 112 ? -7.860 6.729 -3.066 1.00 85.31 112 ASP A O 1
ATOM 937 N N . LEU A 1 113 ? -7.409 7.795 -1.144 1.00 90.94 113 LEU A N 1
ATOM 938 C CA . LEU A 1 113 ? -7.810 6.683 -0.283 1.00 90.94 113 LEU A CA 1
ATOM 939 C C . LEU A 1 113 ? -9.325 6.466 -0.319 1.00 90.94 113 LEU A C 1
ATOM 941 O O . LEU A 1 113 ? -9.762 5.318 -0.338 1.00 90.94 113 LEU A O 1
ATOM 945 N N . ILE A 1 114 ? -10.117 7.539 -0.376 1.00 91.06 114 ILE A N 1
ATOM 946 C CA . ILE A 1 114 ? -11.570 7.459 -0.566 1.00 91.06 114 ILE A CA 1
ATOM 947 C C . ILE A 1 114 ? -11.894 6.768 -1.887 1.00 91.06 114 ILE A C 1
ATOM 949 O O . ILE A 1 114 ? -12.641 5.792 -1.883 1.00 91.06 114 ILE A O 1
ATOM 953 N N . ALA A 1 115 ? -11.276 7.203 -2.988 1.00 90.62 115 ALA A N 1
ATOM 954 C CA . ALA A 1 115 ? -11.489 6.596 -4.297 1.00 90.62 115 ALA A CA 1
ATOM 955 C C . ALA A 1 115 ? -11.179 5.090 -4.277 1.00 90.62 115 ALA A C 1
ATOM 957 O O . ALA A 1 115 ? -11.935 4.294 -4.828 1.00 90.62 115 ALA A O 1
ATOM 958 N N . LEU A 1 116 ? -10.110 4.676 -3.582 1.00 92.56 116 LEU A N 1
ATOM 959 C CA . LEU A 1 116 ? -9.790 3.259 -3.385 1.00 92.56 116 LEU A CA 1
ATOM 960 C C . LEU A 1 116 ? -10.876 2.524 -2.594 1.00 92.56 116 LEU A C 1
ATOM 962 O O . LEU A 1 116 ? -11.304 1.454 -3.025 1.00 92.56 116 LEU A O 1
ATOM 966 N N . VAL A 1 117 ? -11.356 3.088 -1.483 1.00 94.50 117 VAL A N 1
ATOM 967 C CA . VAL A 1 117 ? -12.445 2.497 -0.684 1.00 94.50 117 VAL A CA 1
ATOM 968 C C . VAL A 1 117 ? -13.713 2.312 -1.524 1.00 94.50 117 VAL A C 1
ATOM 970 O O . VAL A 1 117 ? -14.332 1.247 -1.471 1.00 94.50 117 VAL A O 1
ATOM 973 N N . GLU A 1 118 ? -14.067 3.300 -2.347 1.00 91.06 118 GLU A N 1
ATOM 974 C CA . GLU A 1 118 ? -15.245 3.268 -3.223 1.00 91.06 118 GLU A CA 1
ATOM 975 C C . GLU A 1 118 ? -15.168 2.184 -4.308 1.00 91.06 118 GLU A C 1
ATOM 977 O O . GLU A 1 118 ? -16.202 1.687 -4.755 1.00 91.06 118 GLU A O 1
ATOM 982 N N . THR A 1 119 ? -13.965 1.733 -4.684 1.00 91.88 119 THR A N 1
ATOM 983 C CA . THR A 1 119 ? -13.803 0.586 -5.599 1.00 91.88 119 THR A CA 1
ATOM 984 C C . THR A 1 119 ? -14.147 -0.772 -4.968 1.00 91.88 119 THR A C 1
ATOM 986 O O . THR A 1 119 ? -14.085 -1.796 -5.654 1.00 91.88 119 THR A O 1
ATOM 989 N N . GLY A 1 120 ? -14.462 -0.814 -3.668 1.00 92.44 120 GLY A N 1
ATOM 990 C CA . GLY A 1 120 ? -14.790 -2.032 -2.925 1.00 92.44 120 GLY A CA 1
ATOM 991 C C . GLY A 1 120 ? -13.559 -2.876 -2.599 1.00 92.44 120 GLY A C 1
ATOM 992 O O . GLY A 1 120 ? -13.314 -3.886 -3.257 1.00 92.44 120 GLY A O 1
ATOM 993 N N . LEU A 1 121 ? -12.781 -2.448 -1.604 1.00 95.75 121 LEU A N 1
ATOM 994 C CA . LEU A 1 121 ? -11.581 -3.152 -1.133 1.00 95.75 121 LEU A CA 1
ATOM 995 C C . LEU A 1 121 ? -11.917 -4.448 -0.383 1.00 95.75 121 LEU A C 1
ATOM 997 O O . LEU A 1 121 ? -12.886 -4.496 0.382 1.00 95.75 121 LEU A O 1
ATOM 1001 N N . ASP A 1 122 ? -11.063 -5.462 -0.531 1.00 97.06 122 ASP A N 1
ATOM 1002 C CA . ASP A 1 122 ? -11.036 -6.616 0.369 1.00 97.06 122 ASP A CA 1
ATOM 1003 C C . ASP A 1 122 ? -10.151 -6.327 1.592 1.00 97.06 122 ASP A C 1
ATOM 1005 O O . ASP A 1 122 ? -8.922 -6.406 1.566 1.00 97.06 122 ASP A O 1
ATOM 1009 N N . TYR A 1 123 ? -10.797 -5.992 2.706 1.00 96.69 123 TYR A N 1
ATOM 1010 C CA . TYR A 1 123 ? -10.106 -5.674 3.954 1.00 96.69 123 TYR A CA 1
ATOM 1011 C C . TYR A 1 123 ? -9.463 -6.891 4.621 1.00 96.69 123 TYR A C 1
ATOM 1013 O O . TYR A 1 123 ? -8.548 -6.707 5.418 1.00 96.69 123 TYR A O 1
ATOM 1021 N N . GLY A 1 124 ? -9.880 -8.114 4.277 1.00 97.56 124 GLY A N 1
ATOM 1022 C CA . GLY A 1 124 ? -9.212 -9.327 4.739 1.00 97.56 124 GLY A CA 1
ATOM 1023 C C . GLY A 1 124 ? -7.798 -9.431 4.172 1.00 97.56 124 GLY A C 1
ATOM 1024 O O . GLY A 1 124 ? -6.865 -9.714 4.919 1.00 97.56 124 GLY A O 1
ATOM 1025 N N . ILE A 1 125 ? -7.616 -9.105 2.886 1.00 97.00 125 ILE A N 1
ATOM 1026 C CA . ILE A 1 125 ? -6.288 -9.041 2.251 1.00 97.00 125 ILE A CA 1
ATOM 1027 C C . ILE A 1 125 ? -5.428 -7.954 2.905 1.00 97.00 125 ILE A C 1
ATOM 1029 O O . ILE A 1 125 ? -4.258 -8.193 3.194 1.00 97.00 125 ILE A O 1
ATOM 1033 N N . ILE A 1 126 ? -6.004 -6.775 3.174 1.00 96.56 126 ILE A N 1
ATOM 1034 C CA . ILE A 1 126 ? -5.287 -5.660 3.819 1.00 96.56 126 ILE A CA 1
ATOM 1035 C C . ILE A 1 126 ? -4.796 -6.064 5.214 1.00 96.56 126 ILE A C 1
ATOM 1037 O O . ILE A 1 126 ? -3.631 -5.841 5.539 1.00 96.56 126 ILE A O 1
ATOM 1041 N N . ILE A 1 127 ? -5.673 -6.658 6.029 1.00 96.62 127 ILE A N 1
ATOM 1042 C CA . ILE A 1 127 ? -5.345 -7.102 7.389 1.00 96.62 127 ILE A CA 1
ATOM 1043 C C . ILE A 1 127 ? -4.291 -8.208 7.348 1.00 96.62 127 ILE A C 1
ATOM 1045 O O . ILE A 1 127 ? -3.273 -8.093 8.021 1.00 96.62 127 ILE A O 1
ATOM 1049 N N . GLN A 1 128 ? -4.482 -9.228 6.508 1.00 96.31 128 GLN A N 1
ATOM 1050 C CA . GLN A 1 128 ? -3.530 -10.330 6.378 1.00 96.31 128 GLN A CA 1
ATOM 1051 C C . GLN A 1 128 ? -2.146 -9.841 5.933 1.00 96.31 128 GLN A C 1
ATOM 1053 O O . GLN A 1 128 ? -1.119 -10.325 6.413 1.00 96.31 128 GLN A O 1
ATOM 1058 N N . GLU A 1 129 ? -2.091 -8.875 5.014 1.00 95.62 129 GLU A N 1
ATOM 1059 C CA . GLU A 1 129 ? -0.819 -8.295 4.604 1.00 95.62 129 GLU A CA 1
ATOM 1060 C C . GLU A 1 129 ? -0.193 -7.465 5.728 1.00 95.62 129 GLU A C 1
ATOM 1062 O O . GLU A 1 129 ? 1.010 -7.566 5.950 1.00 95.62 129 GLU A O 1
ATOM 1067 N N . LEU A 1 130 ? -0.980 -6.691 6.476 1.00 93.25 130 LEU A N 1
ATOM 1068 C CA . LEU A 1 130 ? -0.479 -5.947 7.629 1.00 93.25 130 LEU A CA 1
ATOM 1069 C C . LEU A 1 130 ? 0.086 -6.888 8.709 1.00 93.25 130 LEU A C 1
ATOM 1071 O O . LEU A 1 130 ? 1.194 -6.651 9.185 1.00 93.25 130 LEU A O 1
ATOM 1075 N N . GLU A 1 131 ? -0.602 -7.987 9.027 1.00 93.81 131 GLU A N 1
ATOM 1076 C CA . GLU A 1 131 ? -0.107 -9.045 9.921 1.00 93.81 131 GLU A CA 1
ATOM 1077 C C . GLU A 1 131 ? 1.232 -9.609 9.440 1.00 93.81 131 GLU A C 1
ATOM 1079 O O . GLU A 1 131 ? 2.189 -9.709 10.212 1.00 93.81 131 GLU A O 1
ATOM 1084 N N . ASN A 1 132 ? 1.322 -9.935 8.149 1.00 93.50 132 ASN A N 1
ATOM 1085 C CA . ASN A 1 132 ? 2.541 -10.452 7.541 1.00 93.50 132 ASN A CA 1
ATOM 1086 C C . ASN A 1 132 ? 3.710 -9.462 7.701 1.00 93.50 132 ASN A C 1
ATOM 1088 O O . ASN A 1 132 ? 4.795 -9.855 8.133 1.00 93.50 132 ASN A O 1
ATOM 1092 N N . GLN A 1 133 ? 3.483 -8.171 7.442 1.00 90.94 133 GLN A N 1
ATOM 1093 C CA . GLN A 1 133 ? 4.499 -7.123 7.599 1.00 90.94 133 GLN A CA 1
ATOM 1094 C C . GLN A 1 133 ? 4.938 -6.968 9.063 1.00 90.94 133 GLN A C 1
ATOM 1096 O O . GLN A 1 133 ? 6.136 -6.971 9.342 1.00 90.94 133 GLN A O 1
ATOM 1101 N N . LEU A 1 134 ? 3.985 -6.886 9.999 1.00 90.38 134 LEU A N 1
ATOM 1102 C CA . LEU A 1 134 ? 4.257 -6.734 11.434 1.00 90.38 134 LEU A CA 1
ATOM 1103 C C . LEU A 1 134 ? 4.993 -7.947 12.018 1.00 90.38 134 LEU A C 1
ATOM 1105 O O . LEU A 1 134 ? 5.860 -7.784 12.873 1.00 90.38 134 LEU A O 1
ATOM 1109 N N . SER A 1 135 ? 4.682 -9.156 11.542 1.00 90.50 135 SER A N 1
ATOM 1110 C CA . SER A 1 135 ? 5.370 -10.380 11.968 1.00 90.50 135 SER A CA 1
ATOM 1111 C C . SER A 1 135 ? 6.823 -10.448 11.485 1.00 90.50 135 SER A C 1
ATOM 1113 O O . SER A 1 135 ? 7.672 -11.035 12.155 1.00 90.50 135 SER A O 1
ATOM 1115 N N . GLY A 1 136 ? 7.118 -9.838 10.332 1.00 85.94 136 GLY A N 1
ATOM 1116 C CA . GLY A 1 136 ? 8.460 -9.788 9.757 1.00 85.94 136 GLY A CA 1
ATOM 1117 C C . GLY A 1 136 ? 9.346 -8.681 10.332 1.00 85.94 136 GLY A C 1
ATOM 1118 O O . GLY A 1 136 ? 10.570 -8.776 10.232 1.00 85.94 136 GLY A O 1
ATOM 1119 N N . ASP A 1 137 ? 8.754 -7.638 10.921 1.00 85.00 137 ASP A N 1
ATOM 1120 C CA . ASP A 1 137 ? 9.470 -6.478 11.452 1.00 85.00 137 ASP A CA 1
ATOM 1121 C C . ASP A 1 137 ? 8.655 -5.777 12.557 1.00 85.00 137 ASP A C 1
ATOM 1123 O O . ASP A 1 137 ? 7.785 -4.947 12.286 1.00 85.00 137 ASP A O 1
ATOM 1127 N N . GLU A 1 138 ? 8.960 -6.076 13.826 1.00 83.44 138 GLU A N 1
ATOM 1128 C CA . GLU A 1 138 ? 8.252 -5.492 14.978 1.00 83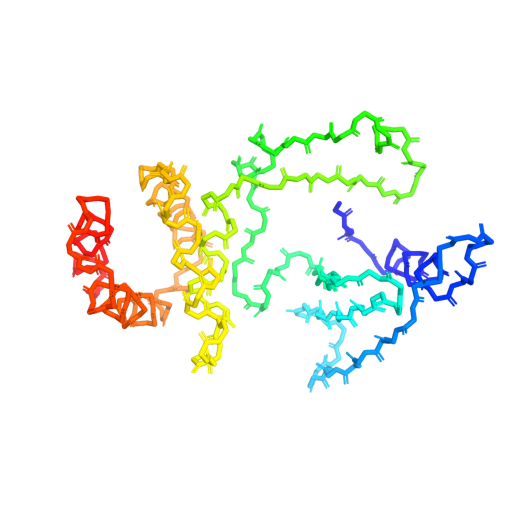.44 138 GLU A CA 1
ATOM 1129 C C . GLU A 1 138 ? 8.345 -3.959 15.039 1.00 83.44 138 GLU A C 1
ATOM 1131 O O . GLU A 1 138 ? 7.465 -3.317 15.615 1.00 83.44 138 GLU A O 1
ATOM 1136 N N . SER A 1 139 ? 9.364 -3.345 14.419 1.00 83.81 139 SER A N 1
ATOM 1137 C CA . SER A 1 139 ? 9.488 -1.881 14.383 1.00 83.81 139 SER A CA 1
ATOM 1138 C C . SER A 1 139 ? 8.367 -1.208 13.582 1.00 83.81 139 SER A C 1
ATOM 1140 O O . SER A 1 139 ? 8.119 -0.010 13.727 1.00 83.81 139 SER A O 1
ATOM 1142 N N . LEU A 1 140 ? 7.636 -1.977 12.769 1.00 86.56 140 LEU A N 1
ATOM 1143 C CA . LEU A 1 140 ? 6.475 -1.500 12.026 1.00 86.56 140 LEU A CA 1
ATOM 1144 C C . LEU A 1 140 ? 5.232 -1.304 12.902 1.00 86.56 140 LEU A C 1
ATOM 1146 O O . LEU A 1 140 ? 4.280 -0.685 12.433 1.00 86.56 140 LEU A O 1
ATOM 1150 N N . LYS A 1 141 ? 5.228 -1.733 14.173 1.00 88.38 141 LYS A N 1
ATOM 1151 C CA . LYS A 1 141 ? 4.118 -1.451 15.105 1.00 88.38 141 LYS A CA 1
ATOM 1152 C C . LYS A 1 141 ? 3.859 0.048 15.289 1.00 88.38 141 LYS A C 1
ATOM 1154 O O . LYS A 1 141 ? 2.709 0.454 15.440 1.00 88.38 141 LYS A O 1
ATOM 1159 N N . ASP A 1 142 ? 4.885 0.887 15.133 1.00 87.25 142 ASP A N 1
ATOM 1160 C CA . ASP A 1 142 ? 4.758 2.352 15.141 1.00 87.25 142 ASP A CA 1
ATOM 1161 C C . ASP A 1 142 ? 3.873 2.898 13.997 1.00 87.25 142 ASP A C 1
ATOM 1163 O O . ASP A 1 142 ? 3.517 4.079 13.985 1.00 87.25 142 ASP A O 1
ATOM 1167 N N . LEU A 1 143 ? 3.517 2.069 13.008 1.00 87.12 143 LEU A N 1
ATOM 1168 C CA . LEU A 1 143 ? 2.578 2.419 11.940 1.00 87.12 143 LEU A CA 1
ATOM 1169 C C . LEU A 1 143 ? 1.116 2.343 12.374 1.00 87.12 143 LEU A C 1
ATOM 1171 O O . LEU A 1 143 ? 0.285 3.039 11.790 1.00 87.12 143 LEU A O 1
ATOM 1175 N N . ILE A 1 144 ? 0.797 1.530 13.382 1.00 90.75 144 ILE A N 1
ATOM 1176 C CA . ILE A 1 144 ? -0.584 1.266 13.800 1.00 90.75 144 ILE A CA 1
ATOM 1177 C C . ILE A 1 144 ? -1.301 2.566 14.198 1.00 90.75 144 ILE A C 1
ATOM 1179 O O . ILE A 1 144 ? -2.383 2.812 13.661 1.00 90.75 144 ILE A O 1
ATOM 1183 N N . PRO A 1 145 ? -0.716 3.471 15.013 1.00 90.12 145 PRO A N 1
ATOM 1184 C CA . PRO A 1 145 ? -1.363 4.745 15.335 1.00 90.12 145 PRO A CA 1
ATOM 1185 C C . PRO A 1 145 ? -1.582 5.647 14.110 1.00 90.12 145 PRO A C 1
ATOM 1187 O O . PRO A 1 145 ? -2.588 6.352 14.032 1.00 90.12 145 PRO A O 1
ATOM 1190 N N . LEU A 1 146 ? -0.667 5.614 13.132 1.00 87.19 146 LEU A N 1
ATOM 1191 C CA . LEU A 1 146 ? -0.781 6.399 11.896 1.00 87.19 146 LEU A CA 1
ATOM 1192 C C . LEU A 1 146 ? -1.939 5.890 11.030 1.00 87.19 146 LEU A C 1
ATOM 1194 O O . LEU A 1 146 ? -2.762 6.676 10.558 1.00 87.19 146 LEU A O 1
ATOM 1198 N N . MET A 1 147 ? -2.030 4.570 10.859 1.00 90.56 147 MET A N 1
ATOM 1199 C CA . MET A 1 147 ? -3.132 3.935 10.140 1.00 90.56 147 MET A CA 1
ATOM 1200 C C . MET A 1 147 ? -4.464 4.139 10.861 1.00 90.56 147 MET A C 1
ATOM 1202 O O . MET A 1 147 ? -5.465 4.431 10.214 1.00 90.56 147 MET A O 1
ATOM 1206 N N . MET A 1 148 ? -4.477 4.061 12.193 1.00 92.12 148 MET A N 1
ATOM 1207 C CA . MET A 1 148 ? -5.662 4.324 13.008 1.00 92.12 148 MET A CA 1
ATOM 1208 C C . MET A 1 148 ? -6.202 5.733 12.766 1.00 92.12 148 MET A C 1
ATOM 1210 O O . MET A 1 148 ? -7.385 5.913 12.474 1.00 92.12 148 MET A O 1
ATOM 1214 N N . HIS A 1 149 ? -5.319 6.734 12.831 1.00 90.19 149 HIS A N 1
ATOM 1215 C CA . HIS A 1 149 ? -5.681 8.119 12.557 1.00 90.19 149 HIS A CA 1
ATOM 1216 C C . HIS A 1 149 ? -6.279 8.274 11.151 1.00 90.19 149 HIS A C 1
ATOM 1218 O O . HIS A 1 149 ? -7.326 8.897 10.976 1.00 90.19 149 HIS A O 1
ATOM 1224 N N . ARG A 1 150 ? -5.663 7.633 10.151 1.00 89.62 150 ARG A N 1
ATOM 1225 C CA . ARG A 1 150 ? -6.127 7.640 8.757 1.00 89.62 150 ARG A CA 1
ATOM 1226 C C . ARG A 1 150 ? -7.497 7.017 8.572 1.00 89.62 150 ARG A C 1
ATOM 1228 O O . ARG A 1 150 ? -8.336 7.606 7.900 1.00 89.62 150 ARG A O 1
ATOM 1235 N N . VAL A 1 151 ? -7.725 5.848 9.159 1.00 92.69 151 VAL A N 1
ATOM 1236 C CA . VAL A 1 151 ? -9.029 5.182 9.112 1.00 92.69 151 VAL A CA 1
ATOM 1237 C C . VAL A 1 151 ? -10.092 6.067 9.763 1.00 92.69 151 VAL A C 1
ATOM 1239 O O . VAL A 1 151 ? -11.172 6.212 9.197 1.00 92.69 151 VAL A O 1
ATOM 1242 N N . GLY A 1 152 ? -9.764 6.740 10.872 1.00 92.19 152 GLY A N 1
ATOM 1243 C CA . GLY A 1 152 ? -10.627 7.751 11.488 1.00 92.19 152 GLY A CA 1
ATOM 1244 C C . GLY A 1 152 ? -11.022 8.871 10.520 1.00 92.19 152 GLY A C 1
ATOM 1245 O O . GLY A 1 152 ? -12.211 9.099 10.314 1.00 92.19 152 GLY A O 1
ATOM 1246 N N . LEU A 1 153 ? -10.044 9.499 9.856 1.00 91.12 153 LEU A N 1
ATOM 1247 C CA . LEU A 1 153 ? -10.298 10.553 8.862 1.00 91.12 153 LEU A CA 1
ATOM 1248 C C . LEU A 1 153 ? -11.177 10.073 7.700 1.00 91.12 153 LEU A C 1
ATOM 1250 O O . LEU A 1 153 ? -12.074 10.791 7.265 1.00 91.12 153 LEU A O 1
ATOM 1254 N N . LEU A 1 154 ? -10.942 8.856 7.200 1.00 92.38 154 LEU A N 1
ATOM 1255 C CA . LEU A 1 154 ? -11.777 8.277 6.147 1.00 92.38 154 LEU A CA 1
ATOM 1256 C C . LEU A 1 154 ? -13.218 8.108 6.635 1.00 92.38 154 LEU A C 1
ATOM 1258 O O . LEU A 1 154 ? -14.150 8.548 5.968 1.00 92.38 154 LEU A O 1
ATOM 1262 N N . MET A 1 155 ? -13.411 7.537 7.824 1.00 93.56 155 MET A N 1
ATOM 1263 C CA . MET A 1 155 ? -14.744 7.336 8.394 1.00 93.56 155 MET A CA 1
ATOM 1264 C C . MET A 1 155 ? -15.483 8.656 8.665 1.00 93.56 155 MET A C 1
ATOM 1266 O O . MET A 1 155 ? -16.706 8.698 8.545 1.00 93.56 155 MET A O 1
ATOM 1270 N N . GLU A 1 156 ? -14.772 9.735 8.998 1.00 92.25 156 GLU A N 1
ATOM 1271 C CA . GLU A 1 156 ? -15.357 11.075 9.141 1.00 92.25 156 GLU A CA 1
ATOM 1272 C C . GLU A 1 156 ? -15.843 11.651 7.803 1.00 92.25 156 GLU A C 1
ATOM 1274 O O . GLU A 1 156 ? -16.881 12.311 7.765 1.00 92.25 156 GLU A O 1
ATOM 1279 N N . GLN A 1 157 ? -15.118 11.401 6.707 1.00 91.19 157 GLN A N 1
ATOM 1280 C CA . GLN A 1 157 ? -15.431 11.978 5.396 1.00 91.19 157 GLN A CA 1
ATOM 1281 C C . GLN A 1 157 ? -16.478 11.190 4.606 1.00 91.19 157 GLN A C 1
ATOM 1283 O O . GLN A 1 157 ? -17.353 11.797 3.990 1.00 91.19 157 GLN A O 1
ATOM 1288 N N . ILE A 1 158 ? -16.406 9.856 4.620 1.00 92.31 158 ILE A N 1
ATOM 1289 C CA . ILE A 1 158 ? -17.288 8.989 3.815 1.00 92.31 158 ILE A CA 1
ATOM 1290 C C . ILE A 1 158 ? -18.264 8.157 4.651 1.00 92.31 158 ILE A C 1
ATOM 1292 O O . ILE A 1 158 ? -19.057 7.388 4.108 1.00 92.31 158 ILE A O 1
ATOM 1296 N N . GLY A 1 159 ? -18.249 8.326 5.974 1.00 90.25 159 GLY A N 1
ATOM 1297 C CA . GLY A 1 159 ? -19.082 7.563 6.895 1.00 90.25 159 GLY A CA 1
ATOM 1298 C C . GLY A 1 159 ? -18.544 6.159 7.180 1.00 90.25 159 GLY A C 1
ATOM 1299 O O . GLY A 1 159 ? -17.412 5.790 6.862 1.00 90.25 159 GLY A O 1
ATOM 1300 N N . THR A 1 160 ? -19.369 5.347 7.836 1.00 85.62 160 THR A N 1
ATOM 1301 C CA . THR A 1 160 ? -18.984 4.011 8.290 1.00 85.62 160 THR A CA 1
ATOM 1302 C C . THR A 1 160 ? -19.077 2.974 7.172 1.00 85.62 160 THR A C 1
ATOM 1304 O O . THR A 1 160 ? -20.152 2.490 6.819 1.00 85.62 160 THR A O 1
ATOM 1307 N N . VAL A 1 161 ? -17.920 2.555 6.661 1.00 92.69 161 VAL A N 1
ATOM 1308 C CA . VAL A 1 161 ? -17.795 1.390 5.775 1.00 92.69 161 VAL A CA 1
ATOM 1309 C C . VAL A 1 161 ? -17.488 0.156 6.622 1.00 92.69 161 VAL A C 1
ATOM 1311 O O . VAL A 1 161 ? -16.562 0.182 7.430 1.00 92.69 161 VAL A O 1
ATOM 1314 N N . LYS A 1 162 ? -18.230 -0.946 6.430 1.00 94.12 162 LYS A N 1
ATOM 1315 C CA . LYS A 1 162 ? -18.051 -2.198 7.200 1.00 94.12 162 LYS A CA 1
ATOM 1316 C C . LYS A 1 162 ? -16.592 -2.668 7.229 1.00 94.12 162 LYS A C 1
ATOM 1318 O O . LYS A 1 162 ? -16.101 -3.090 8.267 1.00 94.12 162 LYS A O 1
ATOM 1323 N N . GLY A 1 163 ? -15.905 -2.570 6.095 1.00 94.00 163 GLY A N 1
ATOM 1324 C CA . GLY A 1 163 ? -14.497 -2.929 5.990 1.00 94.00 163 GLY A CA 1
ATOM 1325 C C . GLY A 1 163 ? -13.552 -2.011 6.773 1.00 94.00 163 GLY A C 1
ATOM 1326 O O . GLY A 1 163 ? -12.649 -2.507 7.437 1.00 94.00 163 GLY A O 1
ATOM 1327 N N . LEU A 1 164 ? -13.803 -0.693 6.789 1.00 95.50 164 LEU A N 1
ATOM 1328 C CA . LEU A 1 164 ? -13.041 0.250 7.620 1.00 95.50 164 LEU A CA 1
ATOM 1329 C C . LEU A 1 164 ? -13.268 0.011 9.115 1.00 95.50 164 LEU A C 1
ATOM 1331 O O . LEU A 1 164 ? -12.321 0.132 9.882 1.00 95.50 164 LEU A O 1
ATOM 1335 N N . ILE A 1 165 ? -14.488 -0.362 9.523 1.00 96.44 165 ILE A N 1
ATOM 1336 C CA . ILE A 1 165 ? -14.766 -0.776 10.908 1.00 96.44 165 ILE A CA 1
ATOM 1337 C C . ILE A 1 165 ? -13.901 -1.984 11.266 1.00 96.44 165 ILE A C 1
ATOM 1339 O O . ILE A 1 165 ? -13.207 -1.953 12.273 1.00 96.44 165 ILE A O 1
ATOM 1343 N N . HIS A 1 166 ? -13.885 -3.005 10.411 1.00 96.31 166 HIS A N 1
ATOM 1344 C CA . HIS A 1 166 ? -13.120 -4.218 10.676 1.00 96.31 166 HIS A CA 1
ATOM 1345 C C . HIS A 1 166 ? -11.606 -3.964 10.745 1.00 96.31 166 HIS A C 1
ATOM 1347 O O . HIS A 1 166 ? -10.930 -4.441 11.652 1.00 96.31 166 HIS A O 1
ATOM 1353 N N . LEU A 1 167 ? -11.072 -3.153 9.825 1.00 96.31 167 LEU A N 1
ATOM 1354 C CA . LEU A 1 167 ? -9.671 -2.737 9.871 1.00 96.31 167 LEU A CA 1
ATOM 1355 C C . LEU A 1 167 ? -9.361 -1.937 11.142 1.00 96.31 167 LEU A C 1
ATOM 1357 O O . LEU A 1 167 ? -8.302 -2.113 11.734 1.00 96.31 167 LEU A O 1
ATOM 1361 N N . ARG A 1 168 ? -10.276 -1.065 11.573 1.00 95.50 168 ARG A N 1
ATOM 1362 C CA . ARG A 1 168 ? -10.124 -0.299 12.809 1.00 95.50 168 ARG A CA 1
ATOM 1363 C C . ARG A 1 168 ? -10.082 -1.205 14.039 1.00 95.50 168 ARG A C 1
ATOM 1365 O O . ARG A 1 168 ? -9.184 -1.032 14.851 1.00 95.50 168 ARG A O 1
ATOM 1372 N N . GLU A 1 169 ? -11.004 -2.158 14.157 1.00 96.31 169 GLU A N 1
ATOM 1373 C CA . GLU A 1 169 ? -11.029 -3.145 15.249 1.00 96.31 169 GLU A CA 1
ATOM 1374 C C . GLU A 1 169 ? -9.698 -3.905 15.323 1.00 96.31 169 GLU A C 1
ATOM 1376 O O . GLU A 1 169 ? -9.069 -3.947 16.377 1.00 96.31 169 GLU A O 1
ATOM 1381 N N . TYR A 1 170 ? -9.206 -4.395 14.179 1.00 96.12 170 TYR A N 1
ATOM 1382 C CA . TYR A 1 170 ? -7.896 -5.042 14.096 1.00 96.12 170 TYR A CA 1
ATOM 1383 C C . TYR A 1 170 ? -6.760 -4.130 14.591 1.00 96.12 170 TYR A C 1
ATOM 1385 O O . TYR A 1 170 ? -5.904 -4.551 15.370 1.00 96.12 170 TYR A O 1
ATOM 1393 N N . LEU A 1 171 ? -6.735 -2.867 14.153 1.00 94.81 171 LEU A N 1
ATOM 1394 C CA . LEU A 1 171 ? -5.712 -1.915 14.586 1.00 94.81 171 LEU A CA 1
ATOM 1395 C C . LEU A 1 171 ? -5.810 -1.637 16.098 1.00 94.81 171 LEU A C 1
ATOM 1397 O O . LEU A 1 171 ? -4.774 -1.520 16.744 1.00 94.81 171 LEU A O 1
ATOM 1401 N N . GLU A 1 172 ? -7.020 -1.557 16.669 1.00 95.00 172 GLU A N 1
ATOM 1402 C CA . GLU A 1 172 ? -7.253 -1.321 18.104 1.00 95.00 172 GLU A CA 1
ATOM 1403 C C . GLU A 1 172 ? -6.716 -2.485 18.951 1.00 95.00 172 GLU A C 1
ATOM 1405 O O . GLU A 1 172 ? -6.056 -2.250 19.964 1.00 95.00 172 GLU A O 1
ATOM 1410 N N . GLU A 1 173 ? -6.922 -3.726 18.503 1.00 93.75 173 GLU A N 1
ATOM 1411 C CA . GLU A 1 173 ? -6.403 -4.936 19.155 1.00 93.75 173 GLU A CA 1
ATOM 1412 C C . GLU A 1 173 ? -4.867 -5.004 19.160 1.00 93.75 173 GLU A C 1
ATOM 1414 O O . GLU A 1 173 ? -4.274 -5.564 20.083 1.00 93.75 173 GLU A O 1
ATOM 1419 N N . ASN A 1 174 ? -4.215 -4.402 18.161 1.00 88.12 174 ASN A N 1
ATOM 1420 C CA . ASN A 1 174 ? -2.765 -4.465 17.967 1.00 88.12 174 ASN A CA 1
ATOM 1421 C C . ASN A 1 174 ? -2.007 -3.209 18.448 1.00 88.12 174 ASN A C 1
ATOM 1423 O O . ASN A 1 174 ? -0.796 -3.119 18.255 1.00 88.12 174 ASN A O 1
ATOM 1427 N N . MET A 1 175 ? -2.670 -2.250 19.111 1.00 81.75 175 MET A N 1
ATOM 1428 C CA . MET A 1 175 ? -2.012 -1.079 19.730 1.00 81.75 175 MET A CA 1
ATOM 1429 C C . MET A 1 175 ? -1.231 -1.394 21.029 1.00 81.75 175 MET A C 1
ATOM 1431 O O . MET A 1 175 ? -0.702 -0.468 21.647 1.00 81.75 175 MET A O 1
ATOM 1435 N N . GLY A 1 176 ? -1.193 -2.662 21.461 1.00 61.22 176 GLY A N 1
ATOM 1436 C CA . GLY A 1 176 ? -0.570 -3.140 22.708 1.00 61.22 176 GLY A CA 1
ATOM 1437 C C . GLY A 1 176 ? 0.920 -3.459 22.623 1.00 61.22 176 GLY A C 1
ATOM 1438 O O . GLY A 1 176 ? 1.335 -4.193 21.694 1.00 61.22 176 GLY A O 1
#